Protein AF-A0A8T5P208-F1 (afdb_monomer_lite)

Secondary structure (DSSP, 8-state):
-HHHHHHHHHHHHH-TTSSPBPSTT-TTEEEEEETTTEEEEEEEETTTTEEEEE--SSS-----EEE-

Sequence (68 aa):
KMRIIEKKIKQICEKPLHFKPLRAPMQHLRRVHVDKSFVLTYSVNEINKVVIIEDYDTMIRSIYSIFF

Structure (mmCIF, N/CA/C/O backbone):
data_AF-A0A8T5P208-F1
#
_entry.id   AF-A0A8T5P208-F1
#
loop_
_atom_site.group_PDB
_atom_site.id
_atom_site.type_symbol
_atom_site.label_a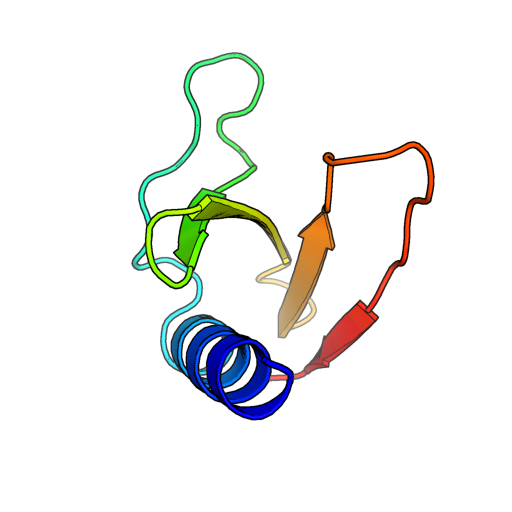tom_id
_atom_site.label_alt_id
_atom_site.label_comp_id
_atom_site.label_asym_id
_atom_site.label_entity_id
_atom_site.label_seq_id
_atom_site.pdbx_PDB_ins_code
_atom_site.Cartn_x
_atom_site.Cartn_y
_atom_site.Cartn_z
_atom_site.occupancy
_atom_site.B_iso_or_equiv
_atom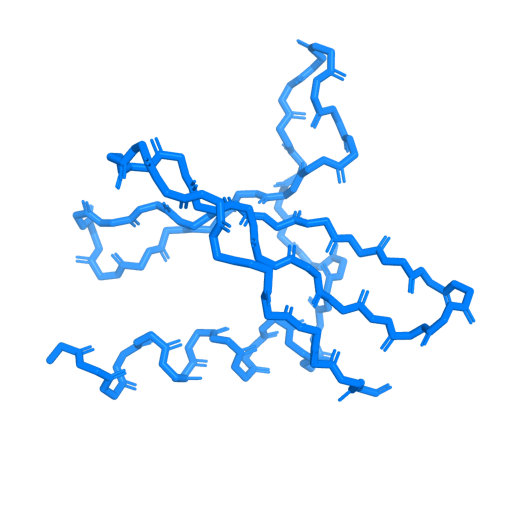_site.auth_seq_id
_atom_site.auth_comp_id
_atom_site.auth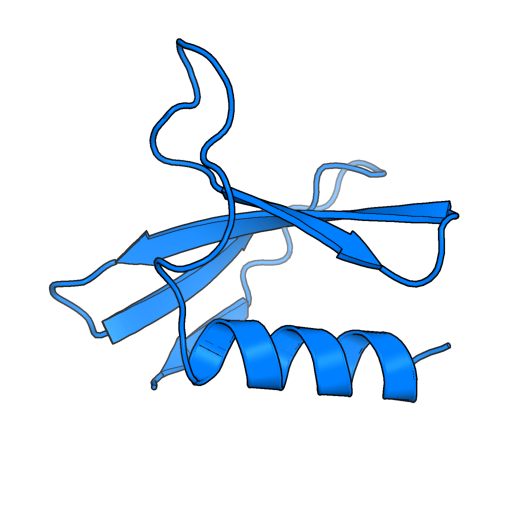_asym_id
_atom_site.auth_atom_id
_atom_site.pdbx_PDB_model_num
ATOM 1 N N . LYS A 1 1 ? -1.911 -8.272 -16.708 1.00 56.84 1 LYS A N 1
ATOM 2 C CA . LYS A 1 1 ? -1.301 -7.188 -15.896 1.00 56.84 1 LYS A CA 1
ATOM 3 C C . LYS A 1 1 ? -2.271 -6.618 -14.850 1.00 56.84 1 LYS A C 1
ATOM 5 O O . LYS A 1 1 ? -1.987 -6.809 -13.679 1.00 56.84 1 LYS A O 1
ATOM 10 N N . MET A 1 2 ? -3.437 -6.057 -15.214 1.00 62.31 2 MET A N 1
ATOM 11 C CA . MET A 1 2 ? -4.405 -5.470 -14.249 1.00 62.31 2 MET A CA 1
ATOM 12 C C . MET A 1 2 ? -4.793 -6.374 -13.060 1.00 62.31 2 MET A C 1
ATOM 14 O O . MET A 1 2 ? -4.641 -5.974 -11.910 1.00 62.31 2 MET A O 1
ATOM 18 N N . ARG A 1 3 ? -5.151 -7.641 -13.316 1.00 76.19 3 ARG A N 1
ATOM 19 C CA . ARG A 1 3 ? -5.567 -8.596 -12.264 1.00 76.19 3 ARG A CA 1
ATOM 20 C C . ARG A 1 3 ? -4.525 -8.854 -11.166 1.00 76.19 3 ARG A C 1
ATOM 22 O O . ARG A 1 3 ? -4.870 -9.331 -10.090 1.00 76.19 3 ARG A O 1
ATOM 29 N N . ILE A 1 4 ? -3.240 -8.622 -11.439 1.00 78.75 4 ILE A N 1
ATOM 30 C CA . ILE A 1 4 ? -2.163 -8.875 -10.468 1.00 78.75 4 ILE A CA 1
ATOM 31 C C . ILE A 1 4 ? -2.035 -7.695 -9.503 1.00 78.75 4 ILE A C 1
ATOM 33 O O . ILE A 1 4 ? -1.842 -7.898 -8.304 1.00 78.75 4 ILE A O 1
ATOM 37 N N . ILE A 1 5 ? -2.211 -6.478 -10.021 1.00 78.81 5 ILE A N 1
ATOM 38 C CA . ILE A 1 5 ? -2.237 -5.249 -9.229 1.00 78.81 5 ILE A CA 1
ATOM 39 C C . ILE A 1 5 ? -3.464 -5.260 -8.315 1.00 78.81 5 ILE A C 1
ATOM 41 O O . ILE A 1 5 ? -3.307 -5.094 -7.113 1.00 78.81 5 ILE A O 1
ATOM 45 N N . GLU A 1 6 ? -4.651 -5.581 -8.835 1.00 80.94 6 GLU A N 1
ATOM 46 C CA . GLU A 1 6 ? -5.884 -5.700 -8.036 1.00 80.94 6 GLU A CA 1
ATOM 47 C C . GLU A 1 6 ? -5.741 -6.697 -6.880 1.00 80.94 6 GLU A C 1
ATOM 49 O O . GLU A 1 6 ? -6.054 -6.382 -5.732 1.00 80.94 6 GLU A O 1
ATOM 54 N N . LYS A 1 7 ? -5.199 -7.893 -7.155 1.00 84.88 7 LYS A N 1
ATOM 55 C CA . LYS A 1 7 ? -4.915 -8.887 -6.109 1.00 84.88 7 LYS A CA 1
ATOM 56 C C . LYS A 1 7 ? -3.962 -8.340 -5.053 1.00 84.88 7 LYS A C 1
ATOM 58 O O . LYS A 1 7 ? -4.124 -8.647 -3.874 1.00 84.88 7 LYS A O 1
ATOM 63 N N . LYS A 1 8 ? -2.961 -7.554 -5.458 1.00 85.62 8 LYS A N 1
ATOM 64 C CA . LYS A 1 8 ? -2.014 -6.962 -4.517 1.00 85.62 8 LYS A CA 1
ATOM 65 C C . LYS A 1 8 ? -2.650 -5.848 -3.693 1.00 85.62 8 LYS A C 1
ATOM 67 O O . LYS A 1 8 ? -2.455 -5.839 -2.486 1.00 85.62 8 LYS A O 1
ATOM 72 N N . ILE A 1 9 ? -3.444 -4.979 -4.315 1.00 84.19 9 ILE A N 1
ATOM 73 C CA . ILE A 1 9 ? -4.210 -3.934 -3.629 1.00 84.19 9 ILE A CA 1
ATOM 74 C C . ILE A 1 9 ? -5.120 -4.568 -2.579 1.00 84.19 9 ILE A C 1
ATOM 76 O O . ILE A 1 9 ? -5.083 -4.153 -1.428 1.00 84.19 9 ILE A O 1
ATOM 80 N N . LYS A 1 10 ? -5.834 -5.649 -2.915 1.00 86.38 10 LYS A N 1
ATOM 81 C CA . LYS A 1 10 ? -6.663 -6.369 -1.942 1.00 86.38 10 LYS A CA 1
ATOM 82 C C . LYS A 1 10 ? -5.853 -6.894 -0.748 1.00 86.38 10 LYS A C 1
ATOM 84 O O . LYS A 1 10 ? -6.280 -6.725 0.386 1.00 86.38 10 LYS A O 1
ATOM 89 N N . GLN A 1 11 ? -4.661 -7.454 -0.979 1.00 86.94 11 GLN A N 1
ATOM 90 C CA . GLN A 1 11 ? -3.761 -7.875 0.110 1.00 86.94 11 GLN A CA 1
ATOM 91 C C . GLN A 1 11 ? -3.322 -6.703 0.999 1.00 86.94 11 GLN A C 1
ATOM 93 O O . GLN A 1 11 ? -3.195 -6.867 2.211 1.00 86.94 11 GLN A O 1
ATOM 98 N N . ILE A 1 12 ? -3.081 -5.529 0.407 1.00 87.62 12 ILE A N 1
ATOM 99 C CA . ILE A 1 12 ? -2.752 -4.312 1.155 1.00 87.62 12 ILE A CA 1
ATOM 100 C C . ILE A 1 12 ? -3.960 -3.862 1.981 1.00 87.62 12 ILE A C 1
ATOM 102 O O . ILE A 1 12 ? -3.786 -3.558 3.151 1.00 87.62 12 ILE A O 1
ATOM 106 N N . CYS A 1 13 ? -5.173 -3.873 1.427 1.00 84.88 13 CYS A N 1
ATOM 107 C CA . CYS A 1 13 ? -6.387 -3.513 2.164 1.00 84.88 13 CYS A CA 1
ATOM 108 C C . CYS A 1 13 ? -6.674 -4.474 3.327 1.00 84.88 13 CYS A C 1
ATOM 110 O O . CYS A 1 13 ? -7.023 -4.031 4.412 1.00 84.88 13 CYS A O 1
ATOM 112 N N . GLU A 1 14 ? -6.480 -5.782 3.135 1.00 88.06 14 GLU A N 1
ATOM 113 C CA . GLU A 1 14 ? -6.685 -6.776 4.197 1.00 88.06 14 GLU A CA 1
ATOM 114 C C . GLU A 1 14 ? -5.665 -6.630 5.337 1.00 88.06 14 GLU A C 1
ATOM 116 O O . GLU A 1 14 ? -6.000 -6.845 6.503 1.00 88.06 14 GLU A O 1
ATOM 121 N N . LYS A 1 15 ? -4.402 -6.305 5.019 1.00 86.94 15 LYS A N 1
ATOM 122 C CA . LYS A 1 15 ? -3.314 -6.180 6.005 1.00 86.94 15 LYS A CA 1
ATOM 123 C C . LYS A 1 15 ? -2.364 -5.016 5.674 1.00 86.94 15 LYS A C 1
ATOM 125 O O . LYS A 1 15 ? -1.204 -5.244 5.309 1.00 86.94 15 LYS A O 1
ATOM 130 N N . PRO A 1 16 ? -2.793 -3.761 5.882 1.00 85.81 16 PRO A N 1
ATOM 131 C CA . PRO A 1 16 ? -2.067 -2.579 5.407 1.00 85.81 16 PRO A CA 1
ATOM 132 C C . PRO A 1 16 ? -0.733 -2.348 6.121 1.00 85.81 16 PRO A C 1
ATOM 134 O O . PRO A 1 16 ? 0.181 -1.753 5.553 1.00 85.81 16 PRO A O 1
ATOM 137 N N . LEU A 1 17 ? -0.557 -2.874 7.334 1.00 87.75 17 LEU A N 1
ATOM 138 C CA . LEU A 1 17 ? 0.681 -2.734 8.109 1.00 87.75 17 LEU A CA 1
ATOM 139 C C . LEU A 1 17 ? 1.656 -3.916 7.946 1.00 87.75 17 LEU A C 1
ATOM 141 O O . LEU A 1 17 ? 2.713 -3.927 8.576 1.00 87.75 17 LEU A O 1
ATOM 145 N N . HIS A 1 18 ? 1.332 -4.908 7.110 1.00 88.88 18 HIS A N 1
ATOM 146 C CA . HIS A 1 18 ? 2.130 -6.132 6.972 1.00 88.88 18 HIS A CA 1
ATOM 147 C C . HIS A 1 18 ? 3.440 -5.930 6.197 1.00 88.88 18 HIS A C 1
ATOM 149 O O . HIS A 1 18 ? 4.441 -6.592 6.471 1.00 88.88 18 HIS A O 1
ATOM 155 N N . PHE A 1 19 ? 3.453 -5.020 5.224 1.00 89.38 19 PHE A N 1
ATOM 156 C CA . PHE A 1 19 ? 4.606 -4.831 4.348 1.00 89.38 19 PHE A CA 1
ATOM 157 C C . PHE A 1 19 ? 5.694 -3.981 4.996 1.00 89.38 19 PHE A C 1
ATOM 159 O O . PHE A 1 19 ? 5.414 -3.101 5.811 1.00 89.38 19 PHE A O 1
ATOM 166 N N . LYS A 1 20 ? 6.950 -4.230 4.612 1.00 87.44 20 LYS A N 1
ATOM 167 C CA . LYS A 1 20 ? 8.099 -3.541 5.203 1.00 87.44 20 LYS A CA 1
ATOM 168 C C . LYS A 1 20 ? 8.041 -2.034 4.911 1.00 87.44 20 LYS A C 1
ATOM 170 O O . LYS A 1 20 ? 7.843 -1.659 3.748 1.00 87.44 20 LYS A O 1
ATOM 175 N N . PRO A 1 21 ? 8.241 -1.183 5.932 1.00 91.44 21 PRO A N 1
ATOM 176 C CA . PRO A 1 21 ? 8.428 0.239 5.709 1.00 91.44 21 PRO A CA 1
ATOM 177 C C . PRO A 1 21 ? 9.713 0.486 4.910 1.00 91.44 21 PRO A C 1
ATOM 179 O O . PRO A 1 21 ? 10.647 -0.326 4.920 1.00 91.44 21 PRO A O 1
ATOM 182 N N . LEU A 1 22 ? 9.753 1.610 4.202 1.00 88.31 22 LEU A N 1
ATOM 183 C CA . LEU A 1 22 ? 10.980 2.114 3.600 1.00 88.31 22 LEU A CA 1
ATOM 184 C C . LEU A 1 22 ? 11.961 2.578 4.686 1.00 88.31 22 LEU A C 1
ATOM 186 O O . LEU A 1 22 ? 11.613 2.757 5.854 1.00 88.31 22 LEU A O 1
ATOM 190 N N . ARG A 1 23 ? 13.225 2.753 4.292 1.00 89.38 23 ARG A N 1
ATOM 191 C CA . ARG A 1 23 ? 14.256 3.298 5.184 1.00 89.38 23 ARG A CA 1
ATOM 192 C C . ARG A 1 23 ? 13.984 4.778 5.469 1.00 89.38 23 ARG A C 1
ATOM 194 O O . ARG A 1 23 ? 13.306 5.452 4.690 1.00 89.38 23 ARG A O 1
ATOM 201 N N . ALA A 1 24 ? 14.551 5.282 6.565 1.00 86.06 24 ALA A N 1
ATOM 202 C CA . ALA A 1 24 ? 14.553 6.710 6.862 1.00 86.06 24 ALA A CA 1
ATOM 203 C C . ALA A 1 24 ? 15.075 7.510 5.647 1.00 86.06 24 ALA A C 1
ATOM 205 O O . ALA A 1 24 ? 16.026 7.060 5.000 1.00 86.06 24 ALA A O 1
ATOM 206 N N . PRO A 1 25 ? 14.460 8.658 5.304 1.00 85.75 25 PRO A N 1
ATOM 207 C CA . PRO A 1 25 ? 13.400 9.374 6.035 1.00 85.75 25 PRO A CA 1
ATOM 208 C C . PRO A 1 25 ? 11.956 8.935 5.702 1.00 85.75 25 PRO A C 1
ATOM 210 O O . PRO A 1 25 ? 10.999 9.444 6.280 1.00 85.75 25 PRO A O 1
ATOM 213 N N . MET A 1 26 ? 11.761 7.977 4.794 1.00 87.81 26 MET A N 1
ATOM 214 C CA . MET A 1 26 ? 10.448 7.599 4.247 1.00 87.81 26 MET A CA 1
ATOM 215 C C . MET A 1 26 ? 9.744 6.473 5.022 1.00 87.81 26 MET A C 1
ATOM 217 O O . MET A 1 26 ? 8.947 5.729 4.464 1.00 87.81 26 MET A O 1
ATOM 221 N N . GLN A 1 27 ? 10.006 6.331 6.318 1.00 89.50 27 GLN A N 1
ATOM 222 C CA . GLN A 1 27 ? 9.471 5.240 7.151 1.00 89.50 27 GLN A CA 1
ATOM 223 C C . GLN A 1 27 ? 7.935 5.187 7.272 1.00 89.50 27 GLN A C 1
ATOM 225 O O . GLN A 1 27 ? 7.387 4.162 7.668 1.00 89.50 27 GLN A O 1
ATOM 230 N N . HIS A 1 28 ? 7.242 6.268 6.901 1.00 87.31 28 HIS A N 1
ATOM 231 C CA . HIS A 1 28 ? 5.779 6.325 6.809 1.00 87.31 28 HIS A CA 1
ATOM 232 C C . HIS A 1 28 ? 5.223 5.639 5.545 1.00 87.31 28 HIS A C 1
ATOM 234 O O . HIS A 1 28 ? 4.027 5.360 5.469 1.00 87.31 28 HIS A O 1
ATOM 240 N N . LEU A 1 29 ? 6.082 5.355 4.563 1.00 89.06 29 LEU A N 1
ATOM 241 C CA . LEU A 1 29 ? 5.752 4.625 3.347 1.00 89.06 29 LEU A CA 1
ATOM 242 C C . LEU A 1 29 ? 6.146 3.160 3.479 1.00 89.06 29 LEU A C 1
ATOM 244 O O . LEU A 1 29 ? 7.175 2.805 4.058 1.00 89.06 29 LEU A O 1
ATOM 248 N N . ARG A 1 30 ? 5.343 2.295 2.873 1.00 91.31 30 ARG A N 1
ATOM 249 C CA . ARG A 1 30 ? 5.567 0.852 2.799 1.00 91.31 30 ARG A CA 1
ATOM 250 C C . ARG A 1 30 ? 5.765 0.444 1.357 1.00 91.31 30 ARG A C 1
ATOM 252 O O . ARG A 1 30 ? 5.121 0.987 0.468 1.00 91.31 30 ARG A O 1
ATOM 259 N N . ARG A 1 31 ? 6.665 -0.515 1.129 1.00 89.94 31 ARG A N 1
ATOM 260 C CA . ARG A 1 31 ? 7.026 -0.990 -0.211 1.00 89.94 31 ARG A CA 1
ATOM 261 C C . ARG A 1 31 ? 6.562 -2.420 -0.429 1.00 89.94 31 ARG A C 1
ATOM 263 O O . ARG A 1 31 ? 6.847 -3.299 0.386 1.00 89.94 31 ARG A O 1
ATOM 270 N N . VAL A 1 32 ? 5.955 -2.676 -1.583 1.00 88.81 32 VAL A N 1
ATOM 271 C CA . VAL A 1 32 ? 5.564 -4.016 -2.012 1.00 88.81 32 VAL A CA 1
ATOM 272 C C . VAL A 1 32 ? 5.981 -4.290 -3.452 1.00 88.81 32 VAL A C 1
ATOM 274 O O . VAL A 1 32 ? 5.798 -3.471 -4.346 1.00 88.81 32 VAL A O 1
ATOM 277 N N . HIS A 1 33 ? 6.552 -5.470 -3.677 1.00 85.50 33 HIS A N 1
ATOM 278 C CA . HIS A 1 33 ? 6.872 -5.938 -5.020 1.00 85.50 33 HIS A CA 1
ATOM 279 C C . HIS A 1 33 ? 5.643 -6.603 -5.652 1.00 85.50 33 HIS A C 1
ATOM 281 O O . HIS A 1 33 ? 4.985 -7.452 -5.037 1.00 85.50 33 HIS A O 1
ATOM 287 N N . VAL A 1 34 ? 5.363 -6.240 -6.898 1.00 82.75 34 VAL A N 1
ATOM 288 C CA . VAL A 1 34 ? 4.317 -6.810 -7.744 1.00 82.75 34 VAL A CA 1
ATOM 289 C C . VAL A 1 34 ? 4.984 -7.482 -8.937 1.00 82.75 34 VAL A C 1
ATOM 291 O O . VAL A 1 34 ? 5.713 -6.847 -9.692 1.00 82.75 34 VAL A O 1
ATOM 294 N N . ASP A 1 35 ? 4.743 -8.784 -9.080 1.00 74.50 35 ASP A N 1
ATOM 295 C CA . ASP A 1 35 ? 5.109 -9.574 -10.265 1.00 74.50 35 ASP A CA 1
ATOM 296 C C . ASP A 1 35 ? 6.562 -9.394 -10.755 1.00 74.50 35 ASP A C 1
ATOM 298 O O . ASP A 1 35 ? 6.828 -9.290 -11.948 1.00 74.50 35 ASP A O 1
ATOM 302 N N . LYS A 1 36 ? 7.511 -9.328 -9.808 1.00 70.75 36 LYS A N 1
ATOM 303 C CA . LYS A 1 36 ? 8.974 -9.169 -9.983 1.00 70.75 36 LYS A CA 1
ATOM 304 C C . LYS A 1 36 ? 9.477 -7.855 -10.592 1.00 70.75 36 LYS A C 1
ATOM 306 O O . LYS A 1 36 ? 10.561 -7.433 -10.201 1.00 70.75 36 LYS A O 1
ATOM 311 N N . SER A 1 37 ? 8.738 -7.211 -11.489 1.00 75.38 37 SER A N 1
ATOM 312 C CA . SER A 1 37 ? 9.218 -6.026 -12.220 1.00 75.38 37 SER A CA 1
ATOM 313 C C . SER A 1 37 ? 8.654 -4.703 -11.719 1.00 75.38 37 SER A C 1
ATOM 315 O O . SER A 1 37 ? 9.147 -3.661 -12.130 1.00 75.38 37 SER A O 1
ATOM 317 N N . PHE A 1 38 ? 7.642 -4.724 -10.849 1.00 77.00 38 PHE A N 1
ATOM 318 C CA . PHE A 1 38 ? 6.960 -3.510 -10.418 1.00 77.00 38 PHE A CA 1
ATOM 319 C C . PHE A 1 38 ? 7.015 -3.343 -8.901 1.00 77.00 38 PHE A C 1
ATOM 321 O O . PHE A 1 38 ? 6.933 -4.313 -8.141 1.00 77.00 38 PHE A O 1
ATOM 328 N N . VAL A 1 39 ? 7.182 -2.105 -8.450 1.00 82.12 39 VAL A N 1
ATOM 329 C CA . VAL A 1 39 ? 7.250 -1.746 -7.035 1.00 82.12 39 VAL A CA 1
ATOM 330 C C . VAL A 1 39 ? 6.154 -0.735 -6.765 1.00 82.12 39 VAL A C 1
ATOM 332 O O . VAL A 1 39 ? 6.174 0.351 -7.319 1.00 82.12 39 VAL A O 1
ATOM 335 N N . LEU A 1 40 ? 5.236 -1.082 -5.871 1.00 85.25 40 LEU A N 1
ATOM 336 C CA . LEU A 1 40 ? 4.268 -0.137 -5.334 1.00 85.25 40 LEU A CA 1
ATOM 337 C C . LEU A 1 40 ? 4.770 0.374 -3.995 1.00 85.25 40 LEU A C 1
ATOM 339 O O . LEU A 1 40 ? 5.257 -0.409 -3.167 1.00 85.25 40 LEU A O 1
ATOM 343 N N . THR A 1 41 ? 4.591 1.667 -3.755 1.00 87.94 41 THR A N 1
ATOM 344 C CA . THR A 1 41 ? 4.651 2.193 -2.399 1.00 87.94 41 THR A CA 1
ATOM 345 C C . THR A 1 41 ? 3.306 2.752 -1.985 1.00 87.94 41 THR A C 1
ATOM 347 O O . THR A 1 41 ? 2.461 3.064 -2.818 1.00 87.94 41 THR A O 1
ATOM 350 N N . TYR A 1 42 ? 3.048 2.766 -0.688 1.00 88.56 42 TYR A N 1
ATOM 351 C CA . TYR A 1 42 ? 1.792 3.269 -0.159 1.00 88.56 42 TYR A CA 1
ATOM 352 C C . TYR A 1 42 ? 1.971 3.761 1.274 1.00 88.56 42 TYR A C 1
ATOM 354 O O . TYR A 1 42 ? 2.855 3.292 1.997 1.00 88.56 42 TYR A O 1
ATOM 362 N N . SER A 1 43 ? 1.115 4.688 1.688 1.00 89.75 43 SER A N 1
ATOM 363 C CA . SER A 1 43 ? 0.953 5.102 3.078 1.00 89.75 43 SER A CA 1
ATOM 364 C C . SER A 1 43 ? -0.390 4.620 3.626 1.00 89.75 43 SER A C 1
ATOM 366 O O . SER A 1 43 ? -1.313 4.274 2.883 1.00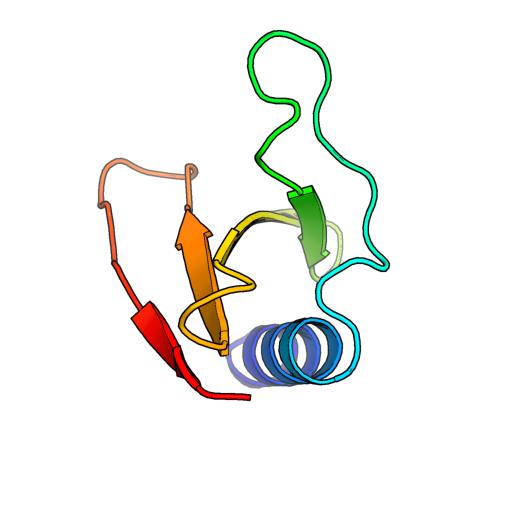 89.75 43 SER A O 1
ATOM 368 N N . VAL A 1 44 ? -0.482 4.544 4.951 1.00 88.38 44 VAL A N 1
ATOM 369 C CA . VAL A 1 44 ? -1.694 4.123 5.658 1.00 88.38 44 VAL A CA 1
ATOM 370 C C . VAL A 1 44 ? -2.087 5.242 6.602 1.00 88.38 44 VAL A C 1
ATOM 372 O O . VAL A 1 44 ? -1.311 5.618 7.477 1.00 88.38 44 VAL A O 1
ATOM 375 N N . ASN A 1 45 ? -3.297 5.762 6.433 1.00 85.56 45 ASN A N 1
ATOM 376 C CA . ASN A 1 45 ? -3.926 6.644 7.397 1.00 85.56 45 ASN A CA 1
ATOM 377 C C . ASN A 1 45 ? -4.855 5.809 8.283 1.00 85.56 45 ASN A C 1
ATOM 379 O O . ASN A 1 45 ? -5.975 5.476 7.896 1.00 85.56 45 ASN A O 1
ATOM 383 N N . GLU A 1 46 ? -4.376 5.457 9.474 1.00 81.88 46 GLU A N 1
ATOM 384 C CA . GLU A 1 46 ? -5.118 4.609 10.413 1.00 81.88 46 GLU A CA 1
ATOM 385 C C . GLU A 1 46 ? -6.342 5.300 11.023 1.00 81.88 46 GLU A C 1
ATOM 387 O O . GLU A 1 46 ? -7.301 4.612 11.375 1.00 81.88 46 GLU A O 1
ATOM 392 N N . ILE A 1 47 ? -6.317 6.636 11.109 1.00 85.56 47 ILE A N 1
ATOM 393 C CA . ILE A 1 47 ? -7.413 7.457 11.645 1.00 85.56 47 ILE A CA 1
ATOM 394 C C . ILE A 1 47 ? -8.606 7.388 10.695 1.00 85.56 47 ILE A C 1
ATOM 396 O O . ILE A 1 47 ? -9.719 7.088 11.111 1.00 85.56 47 ILE A O 1
ATOM 400 N N . ASN A 1 48 ? -8.352 7.608 9.405 1.00 84.12 48 ASN A N 1
ATOM 401 C CA . ASN A 1 48 ? -9.395 7.629 8.383 1.00 84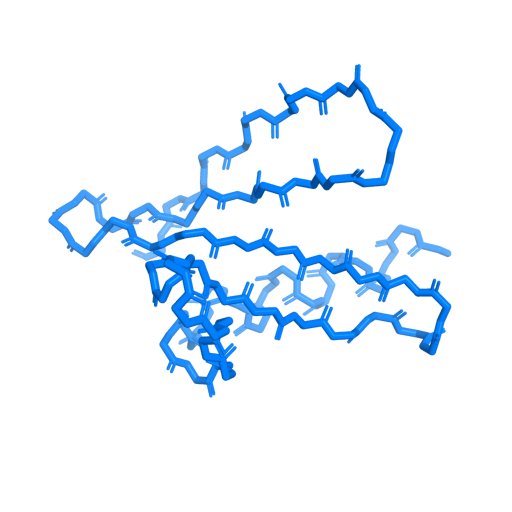.12 48 ASN A CA 1
ATOM 402 C C . ASN A 1 48 ? -9.655 6.249 7.753 1.00 84.12 48 ASN A C 1
ATOM 404 O O . ASN A 1 48 ? -10.524 6.141 6.895 1.00 84.12 48 ASN A O 1
ATOM 408 N N . LYS A 1 49 ? -8.896 5.211 8.145 1.00 82.50 49 LYS A N 1
ATOM 409 C CA . LYS A 1 49 ? -8.910 3.868 7.527 1.00 82.50 49 LYS A CA 1
ATOM 410 C C . LYS A 1 49 ? -8.721 3.917 6.008 1.00 82.50 49 LYS A C 1
ATOM 412 O O . LYS A 1 49 ? -9.400 3.237 5.245 1.00 82.50 49 LYS A O 1
ATOM 417 N N . VAL A 1 50 ? -7.770 4.743 5.572 1.00 84.06 50 VAL A N 1
ATOM 418 C CA . VAL A 1 50 ? -7.457 4.941 4.152 1.00 84.06 50 VAL A CA 1
ATOM 419 C C . VAL A 1 50 ? -6.066 4.404 3.849 1.00 84.06 50 VAL A C 1
ATOM 421 O O . VAL A 1 50 ? -5.100 4.719 4.545 1.00 84.06 50 VAL A O 1
ATOM 424 N N . VAL A 1 51 ? -5.954 3.625 2.777 1.00 84.50 51 VAL A N 1
ATOM 425 C CA . VAL A 1 51 ? -4.672 3.321 2.129 1.00 84.50 51 VAL A CA 1
ATOM 426 C C . VAL A 1 51 ? -4.492 4.273 0.954 1.00 84.50 51 VAL A C 1
ATOM 428 O O . VAL A 1 51 ? -5.391 4.390 0.123 1.00 84.50 51 VAL A O 1
ATOM 431 N N . ILE A 1 52 ? -3.333 4.927 0.882 1.00 86.38 52 ILE A N 1
ATOM 432 C CA . ILE A 1 52 ? -2.966 5.844 -0.201 1.00 86.38 52 ILE A CA 1
ATOM 433 C C . ILE A 1 52 ? -1.824 5.202 -0.974 1.00 86.38 52 ILE A C 1
ATOM 435 O O . ILE A 1 52 ? -0.731 5.030 -0.434 1.00 86.38 52 ILE A O 1
ATOM 439 N N . ILE A 1 53 ? -2.070 4.832 -2.227 1.00 85.00 53 ILE A N 1
ATOM 440 C CA . ILE A 1 53 ? -1.021 4.312 -3.107 1.00 85.00 53 ILE A CA 1
ATOM 441 C C . ILE A 1 53 ? -0.179 5.490 -3.610 1.00 85.00 53 ILE A C 1
ATOM 443 O O . ILE A 1 53 ? -0.685 6.379 -4.284 1.00 85.00 53 ILE A O 1
ATOM 447 N N . GLU A 1 54 ? 1.105 5.485 -3.270 1.00 78.75 54 GLU A N 1
ATOM 448 C CA . GLU A 1 54 ? 2.103 6.457 -3.713 1.00 78.75 54 GLU A CA 1
ATOM 449 C C . GLU A 1 54 ? 2.953 5.734 -4.769 1.00 78.75 54 GLU A C 1
ATOM 451 O O . GLU A 1 54 ? 3.887 4.994 -4.453 1.00 78.75 54 GLU A O 1
ATOM 456 N N . ASP A 1 55 ? 2.561 5.821 -6.035 1.00 71.06 55 ASP A N 1
ATOM 457 C CA . ASP A 1 55 ? 3.348 5.251 -7.129 1.00 71.06 55 ASP A CA 1
ATOM 458 C C . ASP A 1 55 ? 4.450 6.242 -7.534 1.00 71.06 55 ASP A C 1
ATOM 460 O O . ASP A 1 55 ? 4.172 7.417 -7.782 1.00 71.06 55 ASP A O 1
ATOM 464 N N . TYR A 1 56 ? 5.705 5.789 -7.557 1.00 59.16 56 TYR A N 1
ATOM 465 C CA . TYR A 1 56 ? 6.866 6.623 -7.900 1.00 59.16 56 TYR A CA 1
ATOM 466 C C . TYR A 1 56 ? 7.443 6.297 -9.283 1.00 59.16 56 TYR A C 1
ATOM 468 O O . TYR A 1 56 ? 8.355 6.998 -9.729 1.00 59.16 56 TYR A O 1
ATOM 476 N N . ASP A 1 57 ? 6.928 5.278 -9.979 1.00 56.38 57 ASP A N 1
ATOM 477 C CA . ASP A 1 57 ? 7.409 4.922 -11.313 1.00 56.38 57 ASP A CA 1
ATOM 478 C C . ASP A 1 57 ? 6.642 5.729 -12.377 1.00 56.38 57 ASP A C 1
ATOM 480 O O . ASP A 1 57 ? 5.599 5.334 -12.886 1.00 56.38 57 ASP A O 1
ATOM 484 N N . THR A 1 58 ? 7.216 6.886 -12.724 1.00 40.22 58 THR A N 1
ATOM 485 C CA . THR A 1 58 ? 6.800 7.828 -13.787 1.00 40.22 58 THR A CA 1
ATOM 486 C C . THR A 1 58 ? 5.714 8.851 -13.410 1.00 40.22 58 THR A C 1
ATOM 488 O O . THR A 1 58 ? 4.554 8.747 -13.783 1.00 40.22 58 THR A O 1
ATOM 491 N N . MET A 1 59 ? 6.154 9.912 -12.719 1.00 34.25 59 MET A N 1
ATOM 492 C CA . MET A 1 59 ? 5.644 11.300 -12.742 1.00 34.25 59 MET A CA 1
ATOM 493 C C . MET A 1 59 ? 4.117 11.541 -12.777 1.00 34.25 59 MET A C 1
ATOM 495 O O . MET A 1 59 ? 3.679 12.530 -13.353 1.00 34.25 59 MET A O 1
ATOM 499 N N . ILE A 1 60 ? 3.286 10.713 -12.140 1.00 33.28 60 ILE A N 1
ATOM 500 C CA . ILE A 1 60 ? 1.870 11.033 -11.893 1.00 33.28 60 ILE 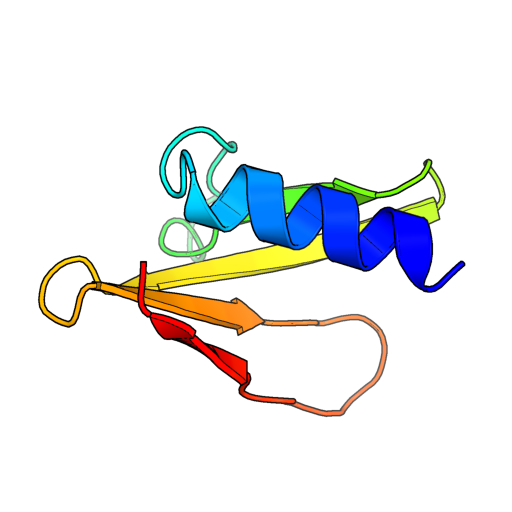A CA 1
ATOM 501 C C . ILE A 1 60 ? 1.508 10.565 -10.482 1.00 33.28 60 ILE A C 1
ATOM 503 O O . ILE A 1 60 ? 1.437 9.371 -10.207 1.00 33.28 60 ILE A O 1
ATOM 507 N N . ARG A 1 61 ? 1.240 11.514 -9.573 1.00 39.19 61 ARG A N 1
ATOM 508 C CA . ARG A 1 61 ? 0.614 11.215 -8.275 1.00 39.19 61 ARG A CA 1
ATOM 509 C C . ARG A 1 61 ? -0.852 10.857 -8.514 1.00 39.19 61 ARG A C 1
ATOM 511 O O . ARG A 1 61 ? -1.713 11.732 -8.485 1.00 39.19 61 ARG A O 1
ATOM 518 N N . SER A 1 62 ? -1.154 9.587 -8.761 1.00 44.44 62 SER A N 1
ATOM 519 C CA . SER A 1 62 ? -2.537 9.110 -8.712 1.00 44.44 62 SER A CA 1
ATOM 520 C C . SER A 1 62 ? -2.902 8.740 -7.278 1.00 44.44 62 SER A C 1
ATOM 522 O O . SER A 1 62 ? -2.516 7.692 -6.774 1.00 44.44 62 SER A O 1
ATOM 524 N N . ILE A 1 63 ? -3.661 9.619 -6.626 1.00 50.12 63 ILE A N 1
ATOM 525 C CA . ILE A 1 63 ? -4.213 9.389 -5.290 1.00 50.12 63 ILE A CA 1
ATOM 526 C C . ILE A 1 63 ? -5.450 8.502 -5.447 1.00 50.12 63 ILE A C 1
ATOM 528 O O . ILE A 1 63 ? -6.507 8.968 -5.866 1.00 50.12 63 ILE A O 1
ATOM 532 N N . TYR A 1 64 ? -5.324 7.223 -5.106 1.00 54.56 64 TYR A N 1
ATOM 533 C CA . TYR A 1 64 ? -6.478 6.355 -4.885 1.00 54.56 64 TYR A CA 1
ATOM 534 C C . TYR A 1 64 ? -6.697 6.233 -3.381 1.00 54.56 64 TYR A C 1
ATOM 536 O O . TYR A 1 64 ? -5.837 5.709 -2.676 1.00 54.56 64 TYR A O 1
ATOM 544 N N . SER A 1 65 ? -7.841 6.718 -2.903 1.00 51.84 65 SER A N 1
ATOM 545 C CA . SER A 1 65 ? -8.301 6.486 -1.535 1.00 51.84 65 SER A CA 1
ATOM 546 C C . SER A 1 65 ? -9.195 5.256 -1.535 1.00 51.84 65 SER A C 1
ATOM 548 O O . SER A 1 65 ? -10.281 5.277 -2.113 1.00 51.84 65 SER A O 1
ATOM 550 N N . ILE A 1 66 ? -8.731 4.180 -0.905 1.00 59.44 66 ILE A N 1
ATOM 551 C CA . ILE A 1 66 ? -9.527 2.967 -0.710 1.00 59.44 66 ILE A CA 1
ATOM 552 C C . ILE A 1 66 ? -9.775 2.819 0.789 1.00 59.44 66 ILE A C 1
ATOM 554 O O . ILE A 1 66 ? -8.825 2.761 1.575 1.00 59.44 66 ILE A O 1
ATOM 558 N N . PHE A 1 67 ? -11.054 2.798 1.163 1.00 55.84 67 PHE A N 1
ATOM 559 C CA . PHE A 1 67 ? -11.509 2.521 2.524 1.00 55.84 67 PHE A CA 1
ATOM 560 C C . PHE A 1 67 ? -11.425 1.013 2.783 1.00 55.84 67 PHE A C 1
ATOM 562 O O . PHE A 1 67 ? -11.828 0.227 1.920 1.00 55.84 67 PHE A O 1
ATOM 569 N N . PHE A 1 68 ? -10.897 0.616 3.940 1.00 54.06 68 PHE A N 1
ATOM 570 C CA . PHE A 1 68 ? -10.871 -0.777 4.395 1.00 54.06 68 PHE A CA 1
ATOM 571 C C . PHE A 1 68 ? -11.478 -0.919 5.791 1.00 54.06 68 PHE A C 1
ATOM 573 O O . PHE A 1 68 ? -11.407 0.055 6.576 1.00 54.06 68 PHE A O 1
#

Foldseek 3Di:
DVVQVVVVVVVCLVPVPPAQADDPPRRQKGWDDTPNPAIWIWGADPVQQWIFIQGPPDDDRDGDTDHD

pLDDT: mean 77.11, std 15.58, range [33.28, 91.44]

Radius of gyration: 11.45 Å; chains: 1; bounding box: 26×21×28 Å